Protein AF-B3EJW3-F1 (afdb_monomer)

Foldseek 3Di:
DVCVVVLVVLCVVVVCVPCVQQNPLVVQCVVQVDPDPVSSVVSSCVPGNNPVSVVVSVVVSVCCVPPPVVVVVVPDDPVNVVVVVCCVVPVVVVVVVVVVCCVVVVPVCVVVVFDKAADPPVCCVPPVFGIWGDDPPDIDGDHDDDPD

Secondary structure (DSSP, 8-state):
-TTHHHHHHHHHHTTTTSHHHH--HHHHHHHH--SSHHHHHHHHHHHT--HHHHHHHHHHHHHIIIIIIHHHHHH--HHHHHHHHHIIIIIHHHHHHHHHHIIIIIIIHHHHTS--EEPPHHHHHHH--SEEEEETTEEEEE------

Nearest PDB structures (foldseek):
  3gww-assembly1_A  TM=4.423E-01  e=5.955E+00  Aquifex aeolicus VF5
  3mpn-assembly1_A  TM=4.278E-01  e=5.955E+00  Aquifex aeolicus

Solvent-accessible surface area (backbone atoms only — not comparable to full-atom values): 8558 Å² total; per-residue (Å²): 113,96,61,48,64,59,54,52,50,53,30,59,76,70,43,56,72,35,50,92,67,58,31,61,55,76,59,52,49,63,74,62,63,57,92,45,71,65,54,41,51,54,48,38,37,73,75,62,48,47,62,70,57,55,52,49,52,52,53,50,52,49,50,48,44,70,52,53,48,46,50,55,58,70,68,61,48,73,64,57,52,53,49,49,52,49,42,55,68,48,52,49,46,50,53,49,52,51,50,50,46,45,48,47,66,63,43,47,25,65,75,68,74,46,74,72,42,77,43,55,72,70,43,31,76,74,68,62,22,55,27,32,33,78,55,89,98,44,75,47,74,38,67,86,74,84,88,126

pLDDT: mean 92.55, std 7.12, range [53.47, 98.5]

InterPro domains:
  IPR019068 Restriction endonuclease, type II, MjaI-like [PF09568] (4-148)

Radius of gyration: 24.6 Å; Cα contacts (8 Å, |Δi|>4): 105; chains: 1; bounding box: 56×32×53 Å

Organism: Chlorobium phaeobacteroides (strain BS1) (NCBI:txid331678)

Structure (mmCIF, N/CA/C/O backbone):
data_AF-B3EJW3-F1
#
_entry.id   AF-B3EJW3-F1
#
loop_
_atom_site.group_PDB
_atom_site.id
_atom_site.type_symbol
_atom_site.label_atom_id
_atom_site.label_alt_id
_atom_site.label_comp_id
_atom_site.label_asym_id
_atom_site.label_entity_id
_atom_site.label_seq_id
_atom_site.pdbx_PDB_ins_code
_atom_site.Cartn_x
_atom_site.Cartn_y
_atom_site.Cartn_z
_atom_site.occupancy
_atom_site.B_iso_or_equiv
_atom_site.auth_seq_id
_atom_site.auth_comp_id
_atom_site.auth_asym_id
_atom_site.auth_atom_id
_atom_site.pdbx_PDB_model_num
ATOM 1 N N . MET A 1 1 ? 14.153 -12.159 -2.788 1.00 69.06 1 MET A N 1
ATOM 2 C CA . MET A 1 1 ? 15.565 -11.679 -2.687 1.00 69.06 1 MET A CA 1
ATOM 3 C C . MET A 1 1 ? 15.690 -10.639 -1.571 1.00 69.06 1 MET A C 1
ATOM 5 O O . MET A 1 1 ? 14.734 -9.910 -1.361 1.00 69.06 1 MET A O 1
ATOM 9 N N . ALA A 1 2 ? 16.839 -10.487 -0.892 1.00 87.25 2 ALA A N 1
ATOM 10 C CA . ALA A 1 2 ? 16.977 -9.545 0.242 1.00 87.25 2 ALA A CA 1
ATOM 11 C C . ALA A 1 2 ? 16.671 -8.067 -0.098 1.00 87.25 2 ALA A C 1
ATOM 13 O O . ALA A 1 2 ? 16.251 -7.310 0.767 1.00 87.25 2 ALA A O 1
ATOM 14 N N . LYS A 1 3 ? 16.848 -7.658 -1.361 1.00 93.25 3 LYS A N 1
ATOM 15 C CA . LYS A 1 3 ? 16.625 -6.276 -1.834 1.00 93.25 3 LYS A CA 1
ATOM 16 C C . LYS A 1 3 ? 15.205 -6.013 -2.351 1.00 93.25 3 LYS A C 1
ATOM 18 O O . LYS A 1 3 ? 14.867 -4.886 -2.691 1.00 93.25 3 LYS A O 1
ATOM 23 N N . GLU A 1 4 ? 14.381 -7.050 -2.448 1.00 94.69 4 GLU A N 1
ATOM 24 C CA . GLU A 1 4 ? 13.072 -6.993 -3.103 1.00 94.69 4 GLU A CA 1
ATOM 25 C C . GLU A 1 4 ? 12.091 -6.064 -2.385 1.00 94.69 4 GLU A C 1
ATOM 27 O O . GLU A 1 4 ? 11.361 -5.321 -3.035 1.00 94.69 4 GLU A O 1
ATOM 32 N N . TRP A 1 5 ? 12.131 -6.029 -1.051 1.00 95.31 5 TRP A N 1
ATOM 33 C CA . TRP A 1 5 ? 11.300 -5.117 -0.267 1.00 95.31 5 TRP A CA 1
ATOM 34 C C . TRP A 1 5 ? 11.636 -3.641 -0.544 1.00 95.31 5 TRP A C 1
ATOM 36 O O . TRP A 1 5 ? 10.721 -2.824 -0.616 1.00 95.31 5 TRP A O 1
ATOM 46 N N . ILE A 1 6 ? 12.914 -3.302 -0.783 1.00 95.06 6 ILE A N 1
ATOM 47 C CA . ILE A 1 6 ? 13.350 -1.937 -1.134 1.00 95.06 6 ILE A CA 1
ATOM 48 C C . ILE A 1 6 ? 12.818 -1.566 -2.515 1.00 95.06 6 ILE A C 1
ATOM 50 O O . ILE A 1 6 ? 12.212 -0.509 -2.680 1.00 95.06 6 ILE A O 1
ATOM 54 N N . LEU A 1 7 ? 13.004 -2.453 -3.499 1.00 97.00 7 LEU A N 1
ATOM 55 C CA . LEU A 1 7 ? 12.529 -2.237 -4.867 1.00 97.00 7 LEU A CA 1
ATOM 56 C C . LEU A 1 7 ? 11.007 -2.053 -4.897 1.00 97.00 7 LEU A C 1
ATOM 58 O O . LEU A 1 7 ? 10.516 -1.107 -5.509 1.00 97.00 7 LEU A O 1
ATOM 62 N N . ASN A 1 8 ? 10.265 -2.907 -4.189 1.00 96.38 8 ASN A N 1
ATOM 63 C CA . ASN A 1 8 ? 8.808 -2.828 -4.111 1.00 96.38 8 ASN A CA 1
ATOM 64 C C . ASN A 1 8 ? 8.335 -1.568 -3.376 1.00 96.38 8 ASN A C 1
ATOM 66 O O . ASN A 1 8 ? 7.424 -0.891 -3.853 1.00 96.38 8 ASN A O 1
ATOM 70 N N . SER A 1 9 ? 8.963 -1.220 -2.249 1.00 95.62 9 SER A N 1
ATOM 71 C CA . SER A 1 9 ? 8.644 -0.001 -1.498 1.00 95.62 9 SER A CA 1
ATOM 72 C C . SER A 1 9 ? 8.865 1.250 -2.353 1.00 95.62 9 SER A C 1
ATOM 74 O O . SER A 1 9 ? 7.959 2.071 -2.503 1.00 95.62 9 SER A O 1
ATOM 76 N N . ALA A 1 10 ? 10.020 1.347 -3.017 1.00 96.94 10 ALA A N 1
ATOM 77 C CA . ALA A 1 10 ? 10.346 2.458 -3.901 1.00 96.94 10 ALA A CA 1
ATOM 78 C C . ALA A 1 10 ? 9.404 2.533 -5.115 1.00 96.94 10 ALA A C 1
ATOM 80 O O . ALA A 1 10 ? 8.898 3.611 -5.433 1.00 96.94 10 ALA A O 1
ATOM 81 N N . MET A 1 11 ? 9.105 1.401 -5.767 1.00 95.94 11 MET A N 1
ATOM 82 C CA . MET A 1 11 ? 8.152 1.366 -6.881 1.00 95.94 11 MET A CA 1
ATOM 83 C C . MET A 1 11 ? 6.774 1.883 -6.475 1.00 95.94 11 MET A C 1
ATOM 85 O O . MET A 1 11 ? 6.213 2.697 -7.205 1.00 95.94 11 MET A O 1
ATOM 89 N N . ASN A 1 12 ? 6.254 1.448 -5.324 1.00 96.44 12 ASN A N 1
ATOM 90 C CA . ASN A 1 12 ? 4.953 1.888 -4.824 1.00 96.44 12 ASN A CA 1
ATOM 91 C C . ASN A 1 12 ? 4.966 3.369 -4.434 1.00 96.44 12 ASN A C 1
ATOM 93 O O . ASN A 1 12 ? 4.097 4.124 -4.867 1.00 96.44 12 ASN A O 1
ATOM 97 N N . ARG A 1 13 ? 5.979 3.806 -3.676 1.00 96.56 13 ARG A N 1
ATOM 98 C CA . ARG A 1 13 ? 6.121 5.195 -3.221 1.00 96.56 13 ARG A CA 1
ATOM 99 C C . ARG A 1 13 ? 6.162 6.183 -4.383 1.00 96.56 13 ARG A C 1
ATOM 101 O O . ARG A 1 13 ? 5.454 7.186 -4.368 1.00 96.56 13 ARG A O 1
ATOM 108 N N . PHE A 1 14 ? 6.965 5.891 -5.403 1.00 97.25 14 PHE A N 1
ATOM 109 C CA . PHE A 1 14 ? 7.077 6.726 -6.604 1.00 97.25 14 PHE A CA 1
ATOM 110 C C . PHE A 1 14 ? 6.080 6.330 -7.700 1.00 97.25 14 PHE A C 1
ATOM 112 O O . PHE A 1 14 ? 6.110 6.883 -8.801 1.00 97.25 14 PHE A O 1
ATOM 119 N N . GLN A 1 15 ? 5.180 5.390 -7.392 1.00 97.38 15 GLN A N 1
ATOM 120 C CA . GLN A 1 15 ? 4.079 4.935 -8.237 1.00 97.38 15 GLN A CA 1
ATOM 121 C C . GLN A 1 15 ? 4.530 4.461 -9.633 1.00 97.38 15 GLN A C 1
ATOM 123 O O . GLN A 1 15 ? 3.789 4.553 -10.617 1.00 97.38 15 GLN A O 1
ATOM 128 N N . LEU A 1 16 ? 5.760 3.957 -9.753 1.00 97.25 16 LEU A N 1
ATOM 129 C CA . LEU A 1 16 ? 6.346 3.514 -11.023 1.00 97.25 16 LEU A CA 1
ATOM 130 C C . LEU A 1 16 ? 5.649 2.261 -11.565 1.00 97.25 16 LEU A C 1
ATOM 132 O O . LEU A 1 16 ? 5.581 2.075 -12.774 1.00 97.25 16 LEU A O 1
ATOM 136 N N . ASN A 1 17 ? 5.060 1.454 -10.683 1.00 96.06 17 ASN A N 1
ATOM 137 C CA . ASN A 1 17 ? 4.273 0.265 -11.012 1.00 96.06 17 ASN A CA 1
ATOM 138 C C . ASN A 1 17 ? 2.788 0.553 -11.310 1.00 96.06 17 ASN A C 1
ATOM 140 O O . ASN A 1 17 ? 2.031 -0.375 -11.586 1.00 96.06 17 ASN A O 1
ATOM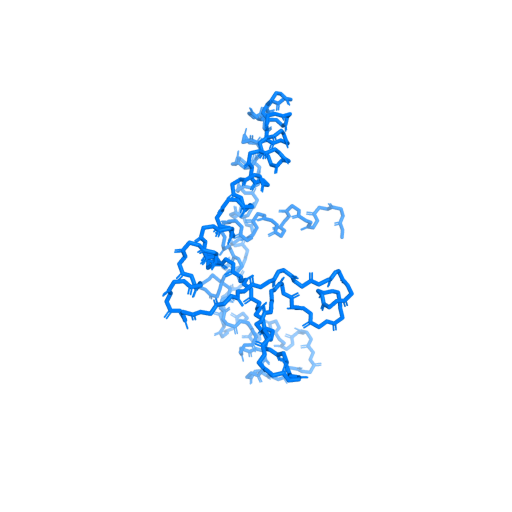 144 N N . PHE A 1 18 ? 2.332 1.808 -11.250 1.00 96.50 18 PHE A N 1
ATOM 145 C CA . PHE A 1 18 ? 0.916 2.122 -11.456 1.00 96.50 18 PHE A CA 1
ATOM 146 C C . PHE A 1 18 ? 0.521 1.959 -12.929 1.00 96.50 18 PHE A C 1
ATOM 148 O O . PHE A 1 18 ? 1.330 2.173 -13.835 1.00 96.50 18 PHE A O 1
ATOM 155 N N . LYS A 1 19 ? -0.767 1.679 -13.182 1.00 96.12 19 LYS A N 1
ATOM 156 C CA . LYS A 1 19 ? -1.340 1.448 -14.526 1.00 96.12 19 LYS A CA 1
ATOM 157 C C . LYS A 1 19 ? -0.958 2.516 -15.561 1.00 96.12 19 LYS A C 1
ATOM 159 O O . LYS A 1 19 ? -0.766 2.187 -16.725 1.00 96.12 19 LYS A O 1
ATOM 164 N N . ARG A 1 20 ? -0.801 3.785 -15.174 1.00 96.00 20 ARG A N 1
ATOM 165 C CA . ARG A 1 20 ? -0.365 4.857 -16.095 1.00 96.00 20 ARG A CA 1
ATOM 166 C C . ARG A 1 20 ? 1.059 4.658 -16.642 1.00 96.00 20 ARG A C 1
ATOM 168 O O . ARG A 1 20 ? 1.335 5.013 -17.788 1.00 96.00 20 ARG A O 1
ATOM 175 N N . ASN A 1 21 ? 1.937 4.047 -15.846 1.00 97.00 21 ASN A N 1
ATOM 176 C CA . ASN A 1 21 ? 3.341 3.820 -16.170 1.00 97.00 21 ASN A CA 1
ATOM 177 C C . ASN A 1 21 ? 3.549 2.471 -16.861 1.00 97.00 21 ASN A C 1
ATOM 179 O O . ASN A 1 21 ? 4.161 2.442 -17.923 1.00 97.00 21 ASN A O 1
ATOM 183 N N . VAL A 1 22 ? 2.988 1.384 -16.322 1.00 97.12 22 VAL A N 1
ATOM 184 C CA . VAL A 1 22 ? 3.198 0.016 -16.845 1.00 97.12 22 VAL A CA 1
ATOM 185 C C . VAL A 1 22 ? 2.031 -0.519 -17.684 1.00 97.12 22 VAL A C 1
ATOM 187 O O . VAL A 1 22 ? 2.070 -1.647 -18.168 1.00 97.12 22 VAL A O 1
ATOM 190 N N . GLY A 1 23 ? 0.975 0.270 -17.879 1.00 96.38 23 GLY A N 1
ATOM 191 C CA . GLY A 1 23 ? -0.240 -0.167 -18.563 1.00 96.38 23 GLY A CA 1
ATOM 192 C C . GLY A 1 23 ? -1.117 -1.105 -17.717 1.00 96.38 23 GLY A C 1
ATOM 193 O O . GLY A 1 23 ? -0.766 -1.478 -16.595 1.00 96.38 23 GLY A O 1
ATOM 194 N N . PRO A 1 24 ? -2.301 -1.490 -18.224 1.00 96.75 24 PRO A N 1
ATOM 195 C CA . PRO A 1 24 ? -3.225 -2.386 -17.530 1.00 96.75 24 PRO A CA 1
ATOM 196 C C . PRO A 1 24 ? -2.797 -3.858 -17.643 1.00 96.75 24 PRO A C 1
ATOM 198 O O . PRO A 1 24 ? -3.500 -4.663 -18.243 1.00 96.75 24 PRO A O 1
ATOM 201 N N . THR A 1 25 ? -1.653 -4.229 -17.064 1.00 95.75 25 THR A N 1
ATOM 202 C CA . THR A 1 25 ? -1.020 -5.560 -17.211 1.00 95.75 25 THR A CA 1
ATOM 203 C C . THR A 1 25 ? -1.986 -6.735 -17.019 1.00 95.75 25 THR A C 1
ATOM 205 O O . THR A 1 25 ? -2.029 -7.620 -17.868 1.00 95.75 25 THR A O 1
ATOM 208 N N . SER A 1 26 ? -2.819 -6.716 -15.970 1.00 96.38 26 SER A N 1
ATOM 209 C CA . SER A 1 26 ? -3.818 -7.768 -15.694 1.00 96.38 26 SER A CA 1
ATOM 210 C C . SER A 1 26 ? -4.917 -7.872 -16.760 1.00 96.38 26 SER A C 1
ATOM 212 O O . SER A 1 26 ? -5.407 -8.957 -17.052 1.00 96.38 26 SER A O 1
ATOM 214 N N . GLU A 1 27 ? -5.335 -6.753 -17.347 1.00 97.44 27 GLU A N 1
ATOM 215 C CA . GLU A 1 27 ? -6.314 -6.741 -18.439 1.00 97.44 27 GLU A CA 1
ATOM 216 C C . GLU A 1 27 ? -5.661 -7.190 -19.751 1.00 97.44 27 GLU A C 1
ATOM 218 O O . GLU A 1 27 ? -6.201 -8.035 -20.461 1.00 97.44 27 GLU A O 1
ATOM 223 N N . SER A 1 28 ? -4.466 -6.670 -20.037 1.00 97.50 28 SER A N 1
ATOM 224 C CA . SER A 1 28 ? -3.699 -6.962 -21.244 1.00 97.50 28 SER A CA 1
ATOM 225 C C . SER A 1 28 ? -3.283 -8.429 -21.340 1.00 97.50 28 SER A C 1
ATOM 227 O O . SER A 1 28 ? -3.391 -9.007 -22.417 1.00 97.50 28 SER A O 1
ATOM 229 N N . ILE A 1 29 ? -2.856 -9.058 -20.239 1.00 98.06 29 ILE A N 1
ATOM 230 C CA . ILE A 1 29 ? -2.472 -10.477 -20.251 1.00 98.06 29 ILE A CA 1
ATOM 231 C C . ILE A 1 29 ? -3.683 -11.391 -20.466 1.00 98.06 29 ILE A C 1
ATOM 233 O O . ILE A 1 29 ? -3.574 -12.383 -21.181 1.00 98.06 29 ILE A O 1
ATOM 237 N N . ARG A 1 30 ? -4.861 -11.019 -19.940 1.00 97.94 30 ARG A N 1
ATOM 238 C CA . ARG A 1 30 ? -6.122 -11.731 -20.208 1.00 97.94 30 ARG A CA 1
ATOM 239 C C . ARG A 1 30 ? -6.560 -11.600 -21.666 1.00 97.94 30 ARG A C 1
ATOM 241 O O . ARG A 1 30 ? -7.015 -12.582 -22.235 1.00 97.94 30 ARG A O 1
ATOM 248 N N . LYS A 1 31 ? -6.389 -10.419 -22.272 1.00 96.62 31 LYS A N 1
ATOM 249 C CA . LYS A 1 31 ? -6.644 -10.191 -23.707 1.00 96.62 31 LYS A CA 1
ATOM 250 C C . LYS A 1 31 ? -5.694 -10.993 -24.601 1.00 96.62 31 LYS A C 1
ATOM 252 O O . LYS A 1 31 ? -6.122 -11.511 -25.623 1.00 96.62 31 LYS A O 1
ATOM 257 N N . CYS A 1 32 ? -4.424 -11.095 -24.211 1.00 95.94 32 CYS A N 1
ATOM 258 C CA . CYS A 1 32 ? -3.413 -11.855 -24.942 1.00 95.94 32 CYS A CA 1
ATOM 259 C C . CYS A 1 32 ? -3.596 -13.377 -24.810 1.00 95.94 32 CYS A C 1
ATOM 261 O O . CYS A 1 32 ? -3.282 -14.095 -25.752 1.00 95.94 32 CYS A O 1
ATOM 263 N N . ALA A 1 33 ? -4.045 -13.862 -23.644 1.00 97.12 33 ALA A N 1
ATOM 264 C CA . ALA A 1 33 ? -4.120 -15.285 -23.292 1.00 97.12 33 ALA A CA 1
ATOM 265 C C . ALA A 1 33 ? -2.869 -16.104 -23.720 1.00 97.12 33 ALA A C 1
ATOM 267 O O . ALA A 1 33 ? -3.005 -17.120 -24.407 1.00 97.12 33 ALA A O 1
ATOM 268 N N . PRO A 1 34 ? -1.645 -15.662 -23.357 1.00 97.31 34 PRO A N 1
ATOM 269 C CA . PRO A 1 34 ? -0.408 -16.260 -23.852 1.00 97.31 34 PRO A CA 1
ATOM 270 C C . PRO A 1 34 ? -0.186 -17.657 -23.261 1.00 97.31 34 PRO A C 1
ATOM 272 O O . PRO A 1 34 ? -0.444 -17.892 -22.080 1.00 97.31 34 PRO A O 1
ATOM 275 N N . LYS A 1 35 ? 0.355 -18.575 -24.063 1.00 97.81 35 LYS A N 1
ATOM 276 C CA . LYS A 1 35 ? 0.755 -19.927 -23.633 1.00 97.81 35 LYS A CA 1
ATOM 277 C C . LYS A 1 35 ? 2.169 -19.960 -23.065 1.00 97.81 35 LYS A C 1
ATOM 279 O O . LYS A 1 35 ? 2.520 -20.886 -22.338 1.00 97.81 35 LYS A O 1
ATOM 284 N N . THR A 1 36 ? 2.985 -18.963 -23.404 1.00 98.19 36 THR A N 1
ATOM 285 C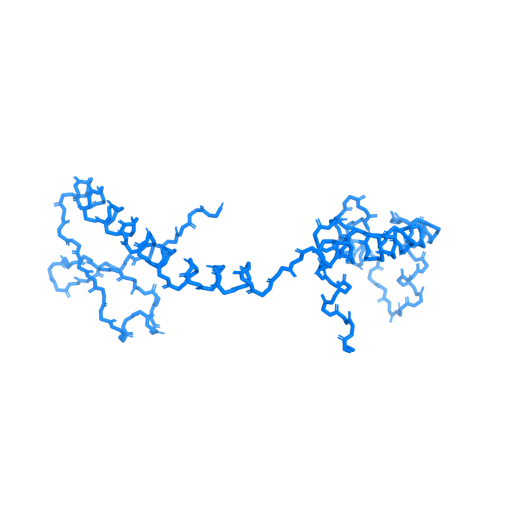 CA . THR A 1 36 ? 4.380 -18.860 -22.970 1.00 98.19 36 THR A CA 1
ATOM 286 C C . THR A 1 36 ? 4.722 -17.452 -22.495 1.00 98.19 36 THR A C 1
ATOM 288 O O . THR A 1 36 ? 4.084 -16.463 -22.863 1.00 98.19 36 THR A O 1
ATOM 291 N N . LEU A 1 37 ? 5.778 -17.343 -21.686 1.00 97.56 37 LEU A N 1
ATOM 292 C CA . LEU A 1 37 ? 6.291 -16.048 -21.241 1.00 97.56 37 LEU A CA 1
ATOM 293 C C . LEU A 1 37 ? 6.782 -15.186 -22.415 1.00 97.56 37 LEU A C 1
ATOM 295 O O . LEU A 1 37 ? 6.626 -13.968 -22.385 1.00 97.56 37 LEU A O 1
ATOM 299 N N . ASP A 1 38 ? 7.352 -15.799 -23.452 1.00 98.25 38 ASP A N 1
ATOM 300 C CA . ASP A 1 38 ? 7.859 -15.067 -24.615 1.00 98.25 38 ASP A CA 1
ATOM 301 C C . ASP A 1 38 ? 6.729 -14.503 -25.483 1.00 98.25 38 ASP A C 1
ATOM 303 O O . ASP A 1 38 ? 6.854 -13.387 -25.991 1.00 98.25 38 ASP A O 1
ATOM 307 N N . GLU A 1 39 ? 5.606 -15.218 -25.609 1.00 98.06 39 GLU A N 1
ATOM 308 C CA . GLU A 1 39 ? 4.384 -14.678 -26.221 1.00 98.06 39 GLU A CA 1
ATOM 309 C C . GLU A 1 39 ? 3.883 -13.452 -25.457 1.00 98.06 39 GLU A C 1
ATOM 311 O O . GLU A 1 39 ? 3.613 -12.414 -26.064 1.00 98.06 39 GLU A O 1
ATOM 316 N N . TRP A 1 40 ? 3.837 -13.535 -24.122 1.00 98.19 40 TRP A N 1
ATOM 317 C CA . TRP A 1 40 ? 3.468 -12.393 -23.291 1.00 98.19 40 TRP A CA 1
ATOM 318 C C . TRP A 1 40 ? 4.428 -11.216 -23.475 1.00 98.19 40 TRP A C 1
ATOM 320 O O . TRP A 1 40 ? 3.978 -10.090 -23.679 1.00 98.19 40 TRP A O 1
ATOM 330 N N . ARG A 1 41 ? 5.745 -11.460 -23.441 1.00 98.12 41 ARG A N 1
ATOM 331 C CA . ARG A 1 41 ? 6.771 -10.418 -23.588 1.00 98.12 41 ARG A CA 1
ATOM 332 C C . ARG A 1 41 ? 6.628 -9.689 -24.924 1.00 98.12 41 ARG A C 1
ATOM 334 O O . ARG A 1 41 ? 6.576 -8.461 -24.943 1.00 98.12 41 ARG A O 1
ATOM 341 N N . LYS A 1 42 ? 6.500 -10.439 -26.025 1.00 97.88 42 LYS A N 1
ATOM 342 C CA . LYS A 1 42 ? 6.287 -9.880 -27.369 1.00 97.88 42 LYS A CA 1
ATOM 343 C C . LYS A 1 42 ? 4.998 -9.065 -27.438 1.00 97.88 42 LYS A C 1
ATOM 345 O O . LYS A 1 42 ? 5.018 -7.938 -27.925 1.00 97.88 42 LYS A O 1
ATOM 350 N N . TYR A 1 43 ? 3.891 -9.600 -26.918 1.00 98.31 43 TYR A N 1
ATOM 351 C CA . TYR A 1 43 ? 2.615 -8.888 -26.911 1.00 98.31 43 TYR A CA 1
ATOM 352 C C . TYR A 1 43 ? 2.686 -7.599 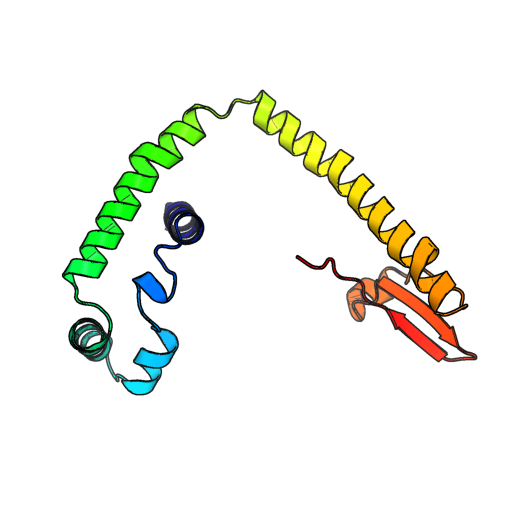-26.090 1.00 98.31 43 TYR A C 1
ATOM 354 O O . TYR A 1 43 ? 2.235 -6.553 -26.555 1.00 98.31 43 TYR A O 1
ATOM 362 N N . TYR A 1 44 ? 3.245 -7.659 -24.881 1.00 98.50 44 TYR A N 1
ATOM 363 C CA . TYR A 1 44 ? 3.332 -6.518 -23.980 1.00 98.50 44 TYR A CA 1
ATOM 364 C C . TYR A 1 44 ? 4.141 -5.377 -24.601 1.00 98.50 44 TYR A C 1
ATOM 366 O O . TYR A 1 44 ? 3.649 -4.247 -24.645 1.00 98.50 44 TYR A O 1
ATOM 374 N N . PHE A 1 45 ? 5.331 -5.680 -25.133 1.00 98.25 45 PHE A N 1
ATOM 375 C CA . PHE A 1 45 ? 6.199 -4.659 -25.719 1.00 98.25 45 PHE A CA 1
ATOM 376 C C . PHE A 1 45 ? 5.678 -4.089 -27.039 1.00 98.25 45 PHE A C 1
ATOM 378 O O . PHE A 1 45 ? 5.924 -2.923 -27.332 1.00 98.25 45 PHE A O 1
ATOM 385 N N . ALA A 1 46 ? 4.888 -4.857 -27.791 1.00 97.56 46 ALA A N 1
ATOM 386 C CA . ALA A 1 46 ? 4.245 -4.367 -29.006 1.00 97.56 46 ALA A CA 1
ATOM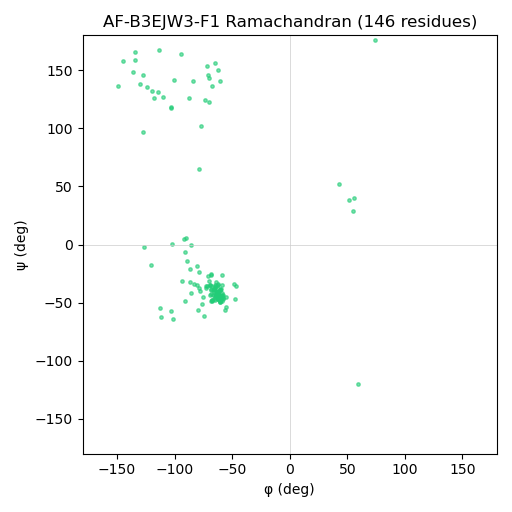 387 C C . ALA A 1 46 ? 2.962 -3.552 -28.742 1.00 97.56 46 ALA A C 1
ATOM 389 O O . ALA A 1 46 ? 2.678 -2.618 -29.485 1.00 97.56 46 ALA A O 1
ATOM 390 N N . ASN A 1 47 ? 2.173 -3.897 -27.713 1.00 97.06 47 ASN A N 1
ATOM 391 C CA . ASN A 1 47 ? 0.791 -3.402 -27.574 1.00 97.06 47 ASN A CA 1
ATOM 392 C C . ASN A 1 47 ? 0.505 -2.602 -26.294 1.00 97.06 47 ASN A C 1
ATOM 394 O O . ASN A 1 47 ? -0.522 -1.930 -26.220 1.00 97.06 47 ASN A O 1
ATOM 398 N N . VAL A 1 48 ? 1.341 -2.699 -25.255 1.00 97.44 48 VAL A N 1
ATOM 399 C CA . VAL A 1 48 ? 1.065 -2.087 -23.942 1.00 97.44 48 VAL A CA 1
ATOM 400 C C . VAL A 1 48 ? 2.027 -0.945 -23.650 1.00 97.44 48 VAL A C 1
ATOM 402 O O . VAL A 1 48 ? 1.595 0.196 -23.476 1.00 97.44 48 VAL A O 1
ATOM 405 N N . LYS A 1 49 ? 3.323 -1.247 -23.570 1.00 97.56 49 LYS A N 1
ATOM 406 C CA . LYS A 1 49 ? 4.402 -0.273 -23.377 1.00 97.56 49 LYS A CA 1
ATOM 407 C C . LYS A 1 49 ? 5.655 -0.798 -24.063 1.00 97.56 49 LYS A C 1
ATOM 409 O O . LYS A 1 49 ? 5.941 -1.967 -23.852 1.00 97.56 49 LYS A O 1
ATOM 414 N N . PRO A 1 50 ? 6.412 0.028 -24.798 1.00 97.56 50 PRO A N 1
ATOM 415 C CA . PRO A 1 50 ? 7.646 -0.415 -25.438 1.00 97.56 50 PRO A CA 1
ATOM 416 C C . PRO A 1 50 ? 8.709 -0.802 -24.400 1.00 97.56 50 PRO A C 1
ATOM 418 O O . PRO A 1 50 ? 8.675 -0.337 -23.254 1.00 97.56 50 PRO A O 1
ATOM 421 N N . GLU A 1 51 ? 9.655 -1.652 -24.795 1.00 97.88 51 GLU A N 1
ATOM 422 C CA . GLU A 1 51 ? 10.710 -2.149 -23.904 1.00 97.88 51 GLU A CA 1
ATOM 423 C C . GLU A 1 51 ? 11.578 -1.006 -23.366 1.00 97.88 51 GLU A C 1
ATOM 425 O O . GLU A 1 51 ? 11.863 -0.948 -22.168 1.00 97.88 51 GLU A O 1
ATOM 430 N N . GLU A 1 52 ? 11.883 -0.020 -24.209 1.00 97.94 52 GLU A N 1
ATOM 431 C CA . GLU A 1 52 ? 12.662 1.167 -23.857 1.00 97.94 52 GLU A CA 1
ATOM 432 C C . GLU A 1 52 ? 12.005 1.966 -22.725 1.00 97.94 52 GLU A C 1
ATOM 434 O O . GLU A 1 52 ? 12.693 2.500 -21.855 1.00 97.94 52 GLU A O 1
ATOM 439 N N . HIS A 1 53 ? 10.668 2.009 -22.688 1.00 97.81 53 HIS A N 1
ATOM 440 C CA . HIS A 1 53 ? 9.929 2.675 -21.615 1.00 97.81 53 HIS A CA 1
ATOM 441 C C . HIS A 1 53 ? 10.074 1.932 -20.283 1.00 97.81 53 HIS A C 1
ATOM 443 O O . HIS A 1 53 ? 10.224 2.567 -19.240 1.00 97.81 53 HIS A O 1
ATOM 449 N N . ILE A 1 54 ? 10.081 0.596 -20.293 1.00 97.81 54 ILE A N 1
ATOM 450 C CA . ILE A 1 54 ? 10.321 -0.199 -19.078 1.00 97.81 54 ILE A CA 1
ATOM 451 C C . ILE A 1 54 ? 11.765 -0.053 -18.595 1.00 97.81 54 ILE A C 1
ATOM 453 O O . ILE A 1 54 ? 11.991 0.103 -17.393 1.00 97.81 54 ILE A O 1
ATOM 457 N N . VAL A 1 55 ? 12.731 -0.017 -19.514 1.00 98.25 55 VAL A N 1
ATOM 458 C CA . VAL A 1 55 ? 14.136 0.271 -19.191 1.00 98.25 55 VAL A CA 1
ATOM 459 C C . VAL A 1 55 ? 14.273 1.654 -18.549 1.00 98.25 55 VAL A C 1
ATOM 461 O O . VAL A 1 55 ? 14.949 1.800 -17.531 1.00 98.25 55 VAL A O 1
ATOM 464 N N . GLU A 1 56 ? 13.597 2.664 -19.093 1.00 98.31 56 GLU A N 1
ATOM 465 C CA . GLU A 1 56 ? 13.599 4.022 -18.548 1.00 98.31 56 GLU A CA 1
ATOM 466 C C . GLU A 1 56 ? 12.957 4.094 -17.153 1.00 98.31 56 GLU A C 1
ATOM 468 O O . GLU A 1 56 ? 13.502 4.733 -16.251 1.00 98.31 56 GLU A O 1
ATOM 473 N N . LEU A 1 57 ? 11.852 3.379 -16.913 1.00 98.12 57 LEU A N 1
ATOM 474 C CA . LEU A 1 57 ? 11.290 3.241 -15.563 1.00 98.12 57 LEU A CA 1
ATOM 475 C C . LEU A 1 57 ? 12.290 2.594 -14.592 1.00 98.12 57 LEU A C 1
ATOM 477 O O . LEU A 1 57 ? 12.388 3.034 -13.446 1.00 98.12 57 LEU A O 1
ATOM 481 N N . GLY A 1 58 ? 13.063 1.604 -15.046 1.00 98.12 58 GLY A N 1
ATOM 482 C CA . GLY A 1 58 ? 14.137 0.988 -14.264 1.00 98.12 58 GLY A CA 1
ATOM 483 C C . GLY A 1 58 ? 15.254 1.972 -13.900 1.00 98.12 58 GLY A C 1
ATOM 484 O O . GLY A 1 58 ? 15.672 2.027 -12.743 1.00 98.12 58 GLY A O 1
ATOM 485 N N . LYS A 1 59 ? 15.693 2.811 -14.847 1.00 98.44 59 LYS A N 1
ATOM 486 C CA . LYS A 1 59 ? 16.681 3.878 -14.593 1.00 98.44 59 LYS A CA 1
ATOM 487 C C . LYS A 1 59 ? 16.163 4.909 -13.593 1.00 98.44 59 LYS A C 1
ATOM 489 O O . LYS A 1 59 ? 16.881 5.300 -12.677 1.00 98.44 59 LYS A O 1
ATOM 494 N N . ARG A 1 60 ? 14.894 5.307 -13.717 1.00 98.19 60 ARG A N 1
ATOM 495 C CA . ARG A 1 60 ? 14.247 6.211 -12.755 1.00 98.19 60 ARG A CA 1
ATOM 496 C C . ARG A 1 60 ? 14.163 5.593 -11.368 1.00 98.19 60 ARG A C 1
ATOM 498 O O . ARG A 1 60 ? 14.439 6.284 -10.394 1.00 98.19 60 ARG A O 1
ATOM 505 N N . LEU A 1 61 ? 13.809 4.311 -11.268 1.00 98.19 61 LEU A N 1
ATOM 506 C CA . LEU A 1 61 ? 13.796 3.589 -9.996 1.00 98.19 61 LEU A CA 1
ATOM 507 C C . LEU A 1 61 ? 15.183 3.599 -9.342 1.00 98.19 61 LEU A C 1
ATOM 509 O O . LEU A 1 61 ? 15.275 3.874 -8.149 1.00 98.19 61 LEU A O 1
ATOM 513 N N . TYR A 1 62 ? 16.242 3.355 -10.121 1.00 98.12 62 TYR A N 1
ATOM 514 C CA . TYR A 1 62 ? 17.621 3.425 -9.640 1.00 98.12 62 TYR A CA 1
ATOM 515 C C . TYR A 1 62 ? 17.935 4.799 -9.036 1.00 98.12 62 TYR A C 1
ATOM 517 O O . TYR A 1 62 ? 18.238 4.867 -7.849 1.00 98.12 62 TYR A O 1
ATOM 525 N N . VAL A 1 63 ? 17.738 5.882 -9.799 1.00 98.12 63 VAL A N 1
ATOM 526 C CA . VAL A 1 63 ? 17.961 7.268 -9.340 1.00 98.12 63 VAL A CA 1
ATOM 527 C C . VAL A 1 63 ? 17.157 7.575 -8.073 1.00 98.12 63 VAL A C 1
ATOM 529 O O . VAL A 1 63 ? 17.683 8.109 -7.101 1.00 98.12 63 VAL A O 1
ATOM 532 N N . LYS A 1 64 ? 15.875 7.190 -8.031 1.00 98.00 64 LYS A N 1
ATOM 533 C CA . LYS A 1 64 ? 15.023 7.407 -6.854 1.00 98.00 64 LYS A CA 1
ATOM 534 C C . LYS A 1 64 ? 15.523 6.684 -5.605 1.00 98.00 64 LYS A C 1
ATOM 536 O O . LYS A 1 64 ? 15.358 7.211 -4.509 1.00 98.00 64 LYS A O 1
ATOM 541 N N . ILE A 1 65 ? 16.116 5.505 -5.749 1.00 97.62 65 ILE A N 1
ATOM 542 C CA . ILE A 1 65 ? 16.680 4.772 -4.615 1.00 97.62 65 ILE A CA 1
ATOM 543 C C . ILE A 1 65 ? 18.016 5.385 -4.187 1.00 97.62 65 ILE A C 1
ATOM 545 O O . ILE A 1 65 ? 18.195 5.665 -3.006 1.00 97.62 65 ILE A O 1
ATOM 549 N N . THR A 1 66 ? 18.942 5.590 -5.125 1.00 97.44 66 THR A N 1
ATOM 550 C CA . THR A 1 66 ? 20.328 5.972 -4.811 1.00 97.44 66 THR A CA 1
ATOM 551 C C . THR A 1 66 ? 20.506 7.444 -4.478 1.00 97.44 66 THR A C 1
ATOM 553 O O . THR A 1 66 ? 21.470 7.797 -3.814 1.00 97.44 66 THR A O 1
ATOM 556 N N . GLU A 1 67 ? 19.614 8.314 -4.943 1.00 96.50 67 GLU A N 1
ATOM 557 C CA . GLU A 1 67 ? 19.698 9.745 -4.647 1.00 96.50 67 GLU A CA 1
ATOM 558 C C . GLU A 1 67 ? 18.685 10.126 -3.572 1.00 96.50 67 GLU A C 1
ATOM 560 O O . GLU A 1 67 ? 19.076 10.596 -2.513 1.00 96.50 67 GLU A O 1
ATOM 565 N N . VAL A 1 68 ? 17.393 9.863 -3.804 1.00 96.12 68 VAL A N 1
ATOM 566 C CA . VAL A 1 68 ? 16.318 10.363 -2.927 1.00 96.12 68 VAL A CA 1
ATOM 567 C C . VAL A 1 68 ? 16.168 9.525 -1.658 1.00 96.12 68 VAL A C 1
ATOM 569 O O . VAL A 1 68 ? 16.246 10.052 -0.557 1.00 96.12 68 VAL A O 1
ATOM 572 N N . ILE A 1 69 ? 15.951 8.211 -1.780 1.00 96.00 69 ILE A N 1
ATOM 573 C CA . ILE A 1 69 ? 15.769 7.363 -0.589 1.00 96.00 69 ILE A CA 1
ATOM 574 C C . ILE A 1 69 ? 17.058 7.322 0.229 1.00 96.00 69 ILE A C 1
ATOM 576 O O . ILE A 1 69 ? 17.003 7.385 1.451 1.00 96.00 69 ILE A O 1
ATOM 580 N N . GLN A 1 70 ? 18.216 7.221 -0.424 1.00 96.19 70 GLN A N 1
ATOM 581 C CA . GLN A 1 70 ? 19.491 7.196 0.280 1.00 96.19 70 GLN A CA 1
ATOM 582 C C . GLN A 1 70 ? 19.748 8.489 1.069 1.00 96.19 70 GLN A C 1
ATOM 584 O O . GLN A 1 70 ? 20.200 8.388 2.208 1.00 96.19 70 GLN A O 1
ATOM 589 N N . SER A 1 71 ? 19.452 9.674 0.512 1.00 96.88 71 SER A N 1
ATOM 590 C CA . SER A 1 71 ? 19.606 10.934 1.251 1.00 96.88 71 SER A CA 1
ATOM 591 C C . SER A 1 71 ? 18.649 11.009 2.438 1.00 96.88 71 SER A C 1
ATOM 593 O O . SER A 1 71 ? 19.077 11.306 3.544 1.00 96.88 71 SER A O 1
ATOM 595 N N . GLU A 1 72 ? 17.379 10.653 2.240 1.00 95.69 72 GLU A N 1
ATOM 596 C CA . GLU A 1 72 ? 16.383 10.651 3.317 1.00 95.69 72 GLU A CA 1
ATOM 597 C C . GLU A 1 72 ? 16.742 9.666 4.433 1.00 95.69 72 GLU A C 1
ATOM 599 O O . GLU A 1 72 ? 16.601 9.987 5.605 1.00 95.69 72 GLU A O 1
ATOM 604 N N . VAL A 1 73 ? 17.241 8.473 4.093 1.00 95.75 73 VAL A N 1
ATOM 605 C CA . VAL A 1 73 ? 17.695 7.492 5.089 1.00 95.75 73 VAL A CA 1
ATOM 606 C C . VAL A 1 73 ? 18.902 8.014 5.865 1.00 95.75 73 VAL A C 1
ATOM 608 O O . VAL A 1 73 ? 18.993 7.769 7.063 1.00 95.75 73 VAL A O 1
ATOM 611 N N . ALA A 1 74 ? 19.814 8.733 5.207 1.00 96.69 74 ALA A N 1
ATOM 612 C CA . ALA A 1 74 ? 20.974 9.326 5.866 1.00 96.69 74 ALA A CA 1
ATOM 613 C C . ALA A 1 74 ? 20.601 10.463 6.836 1.00 96.69 74 ALA A C 1
ATOM 615 O O . ALA A 1 74 ? 21.352 10.724 7.772 1.00 96.69 74 ALA A O 1
ATOM 616 N N . GLU A 1 75 ? 19.459 11.123 6.626 1.00 97.06 75 GLU A N 1
ATOM 617 C CA . GLU A 1 75 ? 18.940 12.176 7.507 1.00 97.06 75 GLU A CA 1
ATOM 618 C C . GLU A 1 75 ? 18.210 11.629 8.744 1.00 97.06 75 GLU A C 1
ATOM 620 O O . GLU A 1 75 ? 18.046 12.358 9.721 1.00 97.06 75 GLU A O 1
ATOM 625 N N . ILE A 1 76 ? 17.789 10.357 8.738 1.00 97.62 76 ILE A N 1
ATOM 626 C CA . ILE A 1 76 ? 17.089 9.744 9.874 1.00 97.62 76 ILE A CA 1
ATOM 627 C C . ILE A 1 76 ? 18.054 9.549 11.043 1.00 97.62 76 ILE A C 1
ATOM 629 O O . ILE A 1 76 ? 19.046 8.824 10.944 1.00 97.62 76 ILE A O 1
ATOM 633 N N . THR A 1 77 ? 17.710 10.133 12.189 1.00 98.25 77 THR A N 1
ATOM 634 C CA . THR A 1 77 ? 18.451 9.939 13.436 1.00 98.25 77 THR A CA 1
ATOM 635 C C . THR A 1 77 ? 17.846 8.830 14.302 1.00 98.25 77 THR A C 1
ATOM 637 O O . THR A 1 77 ? 16.696 8.412 14.134 1.00 98.25 77 THR A O 1
ATOM 640 N N . GLU A 1 78 ? 18.620 8.352 15.279 1.00 98.19 78 GLU A N 1
ATOM 641 C CA . GLU A 1 78 ? 18.122 7.409 16.288 1.00 98.19 78 GLU A CA 1
ATOM 642 C C . GLU A 1 78 ? 16.964 8.009 17.104 1.00 98.19 78 GLU A C 1
ATOM 644 O O . GLU A 1 78 ? 15.970 7.328 17.363 1.00 98.19 78 GLU A O 1
ATOM 649 N N . GLU A 1 79 ? 17.041 9.301 17.441 1.00 98.31 79 GLU A N 1
ATOM 650 C CA . GLU A 1 79 ? 15.980 9.992 18.179 1.00 98.31 79 GLU A CA 1
ATOM 651 C C . GLU A 1 79 ? 14.687 10.083 17.358 1.00 98.31 79 GLU A C 1
ATOM 653 O O . GLU A 1 79 ? 13.610 9.864 17.911 1.00 98.31 79 GLU A O 1
ATOM 658 N N . ASP A 1 80 ? 14.762 10.313 16.041 1.00 98.12 80 ASP A N 1
ATOM 659 C CA . ASP A 1 80 ? 13.576 10.281 15.171 1.00 98.12 80 ASP A CA 1
ATOM 660 C C . ASP A 1 80 ? 12.881 8.918 15.232 1.00 98.12 80 ASP A C 1
ATOM 662 O O . ASP A 1 80 ? 11.654 8.841 15.334 1.00 98.12 80 ASP A O 1
ATOM 666 N N . CYS A 1 81 ? 13.663 7.834 15.235 1.00 98.12 81 CYS A N 1
ATOM 667 C CA . CYS A 1 81 ? 13.144 6.472 15.335 1.00 98.12 81 CYS A CA 1
ATOM 668 C C . CYS A 1 81 ? 12.484 6.221 16.698 1.00 98.12 81 CYS A C 1
ATOM 670 O O . CYS A 1 81 ? 11.360 5.717 16.763 1.00 98.12 81 CYS A O 1
ATOM 672 N N . ILE A 1 82 ? 13.149 6.604 17.793 1.00 97.88 82 ILE A N 1
ATOM 673 C CA . ILE A 1 82 ? 12.623 6.461 19.158 1.00 97.88 82 ILE A CA 1
ATOM 674 C C . ILE A 1 82 ? 11.337 7.273 19.323 1.00 97.88 82 ILE A C 1
ATOM 676 O O . ILE A 1 82 ? 10.338 6.765 19.842 1.00 97.88 82 ILE A O 1
ATOM 680 N N . LYS A 1 83 ? 11.336 8.527 18.865 1.00 98.31 83 LYS A N 1
ATOM 681 C CA . LYS A 1 83 ? 10.175 9.412 18.917 1.00 98.31 83 LYS A CA 1
ATOM 682 C C . LYS A 1 83 ? 9.022 8.847 18.103 1.00 98.31 83 LYS A C 1
ATOM 684 O O . LYS A 1 83 ? 7.913 8.775 18.624 1.00 98.31 83 LYS A O 1
ATOM 689 N N . TYR A 1 84 ? 9.273 8.392 16.877 1.00 97.19 84 TYR A N 1
ATOM 690 C CA . TYR A 1 84 ? 8.241 7.777 16.047 1.00 97.19 84 TYR A CA 1
ATOM 691 C C . TYR A 1 84 ? 7.615 6.559 16.735 1.00 97.19 84 TYR A C 1
ATOM 693 O O . TYR A 1 84 ? 6.392 6.434 16.759 1.00 97.19 84 TYR A O 1
ATOM 701 N N . MET A 1 85 ? 8.427 5.699 17.360 1.00 97.69 85 MET A N 1
ATOM 702 C CA . MET A 1 85 ? 7.926 4.542 18.109 1.00 97.69 85 MET A CA 1
ATOM 703 C C . MET A 1 85 ? 7.084 4.951 19.322 1.00 97.69 85 MET A C 1
ATOM 705 O O . MET A 1 85 ? 6.011 4.387 19.528 1.00 97.69 85 MET A O 1
ATOM 709 N N . LYS A 1 86 ? 7.515 5.956 20.095 1.00 96.38 86 LYS A N 1
ATOM 710 C CA . LYS A 1 86 ? 6.730 6.491 21.221 1.00 96.38 86 LYS A CA 1
ATOM 711 C C . LYS A 1 86 ? 5.390 7.058 20.749 1.00 96.38 86 LYS A C 1
ATOM 713 O O . LYS A 1 86 ? 4.358 6.702 21.306 1.00 96.38 86 LYS A O 1
ATOM 718 N N . GLN A 1 87 ? 5.394 7.864 19.688 1.00 95.75 87 GLN A N 1
ATOM 719 C CA . GLN A 1 87 ? 4.173 8.426 19.103 1.00 95.75 87 GLN A CA 1
ATOM 720 C C . GLN A 1 87 ? 3.241 7.338 18.562 1.00 95.75 87 GLN A C 1
ATOM 722 O O . GLN A 1 87 ? 2.028 7.415 18.725 1.00 95.75 87 GLN A O 1
ATOM 727 N N . LEU A 1 88 ? 3.791 6.309 17.916 1.00 92.25 88 LEU A N 1
ATOM 728 C CA . LEU A 1 88 ? 3.008 5.199 17.384 1.00 92.25 88 LEU A CA 1
ATOM 729 C C . LEU A 1 88 ? 2.334 4.391 18.499 1.00 92.25 88 LEU A C 1
ATOM 731 O O . LEU A 1 88 ? 1.172 4.027 18.357 1.00 92.25 88 LEU A O 1
ATOM 735 N N . VAL A 1 89 ? 3.059 4.105 19.581 1.00 93.12 89 VAL A N 1
ATOM 736 C CA . VAL A 1 89 ? 2.586 3.227 20.661 1.00 93.12 89 VAL A CA 1
ATOM 737 C C . VAL A 1 89 ? 1.710 3.962 21.672 1.00 93.12 89 VAL A C 1
ATOM 739 O O . VAL A 1 89 ? 0.788 3.348 22.199 1.00 93.12 89 VAL A O 1
ATOM 742 N N . ILE A 1 90 ? 1.976 5.241 21.947 1.00 93.00 90 ILE A N 1
ATOM 743 C CA . ILE A 1 90 ? 1.249 6.029 22.953 1.00 93.00 90 ILE A CA 1
ATOM 744 C C . ILE A 1 90 ? 0.224 6.944 22.284 1.00 93.00 90 ILE A C 1
ATOM 746 O O . ILE A 1 90 ? -0.976 6.763 22.464 1.00 93.00 90 ILE A O 1
ATOM 750 N N . ASP A 1 91 ? 0.681 7.902 21.480 1.00 91.12 91 ASP A N 1
ATOM 751 C CA . ASP A 1 91 ? -0.196 8.972 20.993 1.00 91.12 91 ASP A CA 1
ATOM 752 C C . ASP A 1 91 ? -1.248 8.431 20.019 1.00 91.12 91 ASP A C 1
ATOM 754 O O . ASP A 1 91 ? -2.438 8.698 20.161 1.00 91.12 91 ASP A O 1
ATOM 758 N N . ARG A 1 92 ? -0.833 7.627 19.032 1.00 89.00 92 ARG A N 1
ATOM 759 C CA . ARG A 1 92 ? -1.754 7.106 18.010 1.00 89.00 92 ARG A CA 1
ATOM 760 C C . ARG A 1 92 ? -2.739 6.084 18.565 1.00 89.00 92 ARG A C 1
ATOM 762 O O . ARG A 1 92 ? -3.872 6.045 18.095 1.00 89.00 92 ARG A O 1
ATOM 769 N N . THR A 1 93 ? -2.332 5.267 19.535 1.00 85.00 93 THR A N 1
ATOM 770 C CA . THR A 1 93 ? -3.239 4.297 20.167 1.00 85.00 93 THR A CA 1
ATOM 771 C C . THR A 1 93 ? -4.295 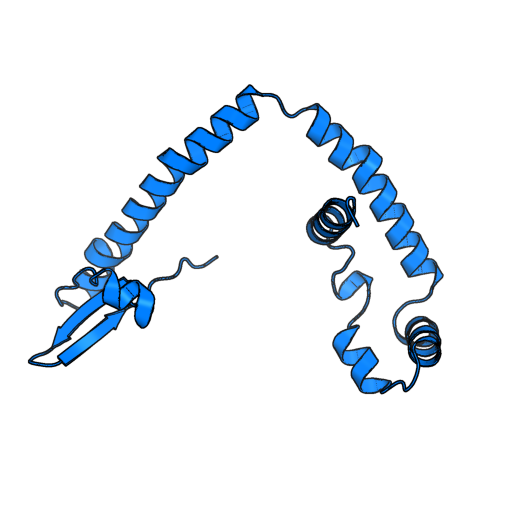5.012 21.002 1.00 85.00 93 THR A C 1
ATOM 773 O O . THR A 1 93 ? -5.474 4.683 20.894 1.00 85.00 93 THR A O 1
ATOM 776 N N . PHE A 1 94 ? -3.899 6.043 21.754 1.00 87.50 94 PHE A N 1
ATOM 777 C CA . PHE A 1 94 ? -4.823 6.862 22.528 1.00 87.50 94 PHE A CA 1
ATOM 778 C C . PHE A 1 94 ? -5.794 7.641 21.632 1.00 87.50 94 PHE A C 1
ATOM 780 O O . PHE A 1 94 ? -7.002 7.556 21.830 1.00 87.50 94 PHE A O 1
ATOM 787 N N . LEU A 1 95 ? -5.295 8.314 20.588 1.00 85.56 95 LEU A N 1
ATOM 788 C CA . LEU A 1 95 ? -6.144 9.028 19.627 1.00 85.56 95 LEU A CA 1
ATOM 789 C C . LEU A 1 95 ? -7.123 8.091 18.906 1.00 85.56 95 LEU A C 1
ATOM 791 O O . LEU A 1 95 ? -8.272 8.466 18.667 1.00 85.56 95 LEU A O 1
ATOM 795 N N . GLY A 1 96 ? -6.682 6.876 18.564 1.00 84.19 96 GLY A N 1
ATOM 796 C CA . GLY A 1 96 ? -7.545 5.843 17.991 1.00 84.19 96 GLY A CA 1
ATOM 797 C C . GLY A 1 96 ? -8.683 5.466 18.939 1.00 84.19 96 GLY A C 1
ATOM 798 O O . GLY A 1 96 ? -9.844 5.512 18.540 1.00 84.19 96 GLY A O 1
ATOM 799 N N . TYR A 1 97 ? -8.355 5.193 20.203 1.00 83.25 97 TYR A N 1
ATOM 800 C CA . TYR A 1 97 ? -9.327 4.885 21.253 1.00 83.25 97 TYR A CA 1
ATOM 801 C C . TYR A 1 97 ? -10.323 6.029 21.499 1.00 83.25 97 TYR A C 1
ATOM 803 O O . TYR A 1 97 ? -11.529 5.796 21.563 1.00 83.25 97 TYR A O 1
ATOM 811 N N . GLU A 1 98 ? -9.853 7.277 21.586 1.00 83.75 98 GLU A N 1
ATOM 812 C CA . GLU A 1 98 ? -10.736 8.438 21.745 1.00 83.75 98 GLU A CA 1
ATOM 813 C C . GLU A 1 98 ? -11.672 8.607 20.549 1.00 83.75 98 GLU A C 1
ATOM 815 O O . GLU A 1 98 ? -12.867 8.836 20.731 1.00 83.75 98 GLU A O 1
ATOM 820 N N . THR A 1 99 ? -11.152 8.467 19.328 1.00 83.06 99 THR A N 1
ATOM 821 C CA . THR A 1 99 ? -11.956 8.584 18.104 1.00 83.06 99 THR A CA 1
ATOM 822 C C . THR A 1 99 ? -13.036 7.508 18.061 1.00 83.06 99 THR A C 1
ATOM 824 O O . THR A 1 99 ? -14.186 7.803 17.734 1.00 83.06 99 THR A O 1
ATOM 827 N N . GLU A 1 100 ? -12.692 6.274 18.425 1.00 79.50 100 GLU A N 1
ATOM 828 C CA . GLU A 1 100 ? -13.630 5.156 18.496 1.00 79.50 100 GLU A CA 1
ATOM 829 C C . GLU A 1 100 ? -14.733 5.421 19.529 1.00 79.50 100 GLU A C 1
ATOM 831 O O . GLU A 1 100 ? -15.914 5.330 19.196 1.00 79.50 100 GLU A O 1
ATOM 836 N N . ILE A 1 101 ? -14.376 5.873 20.737 1.00 80.31 101 ILE A N 1
ATOM 837 C CA . ILE A 1 101 ? -15.348 6.250 21.774 1.00 80.31 101 ILE A CA 1
ATOM 838 C C . ILE A 1 101 ? -16.260 7.388 21.320 1.00 80.31 101 ILE A C 1
ATOM 840 O O . ILE A 1 101 ? -17.478 7.292 21.474 1.00 80.31 101 ILE A O 1
ATOM 844 N N . GLN A 1 102 ? -15.696 8.463 20.768 1.00 83.06 102 GLN A N 1
ATOM 845 C CA . GLN A 1 102 ? -16.469 9.613 20.296 1.00 83.06 102 GLN A CA 1
ATOM 846 C C . GLN A 1 102 ? -17.420 9.218 19.164 1.00 83.06 102 GLN A C 1
ATOM 848 O O . GLN A 1 102 ? -18.571 9.651 19.140 1.00 83.06 102 GLN A O 1
ATOM 853 N N . THR A 1 103 ? -16.973 8.358 18.250 1.00 83.31 103 THR A N 1
ATOM 854 C CA . THR A 1 103 ? -17.807 7.875 17.145 1.00 83.31 103 THR A CA 1
ATOM 855 C C . THR A 1 103 ? -18.944 6.994 17.662 1.00 83.31 103 THR A C 1
ATOM 857 O O . THR A 1 103 ? -20.100 7.206 17.303 1.00 83.31 103 THR A O 1
ATOM 860 N N . VAL A 1 104 ? -18.641 6.029 18.534 1.00 83.12 104 VAL A N 1
ATOM 861 C CA . VAL A 1 104 ? -19.614 5.040 19.018 1.00 83.12 104 VAL A CA 1
ATOM 862 C C . VAL A 1 104 ? -20.588 5.656 20.015 1.00 83.12 104 VAL A C 1
ATOM 864 O O . VAL A 1 104 ? -21.791 5.686 19.773 1.00 83.12 104 VAL A O 1
ATOM 867 N N . TYR A 1 105 ? -20.076 6.157 21.135 1.00 80.06 105 TYR A N 1
ATOM 868 C CA . TYR A 1 105 ? -20.898 6.619 22.252 1.00 80.06 105 TYR A CA 1
ATOM 869 C C . TYR A 1 105 ? -21.320 8.081 22.081 1.00 80.06 10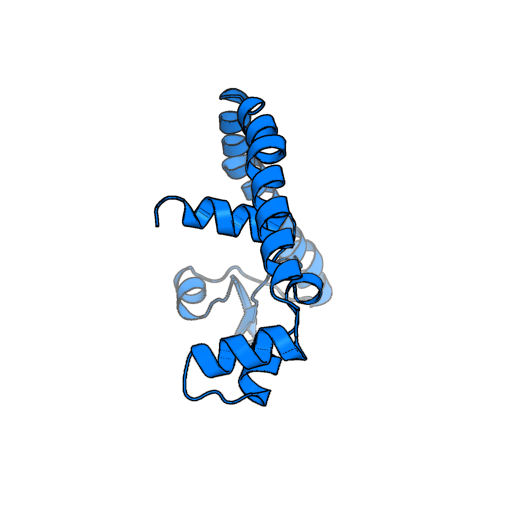5 TYR A C 1
ATOM 871 O O . TYR A 1 105 ? -22.407 8.471 22.492 1.00 80.06 105 TYR A O 1
ATOM 879 N N . GLY A 1 106 ? -20.475 8.907 21.457 1.00 80.12 106 GLY A N 1
ATOM 880 C CA . GLY A 1 106 ? -20.767 10.329 21.260 1.00 80.12 106 GLY A CA 1
ATOM 881 C C . GLY A 1 106 ? -21.734 10.609 20.107 1.00 80.12 106 GLY A C 1
ATOM 882 O O . GLY A 1 106 ? -22.568 11.505 20.217 1.00 80.12 106 GLY A O 1
ATOM 883 N N . GLN A 1 107 ? -21.638 9.857 19.005 1.00 83.75 107 GLN A N 1
ATOM 884 C CA . GLN A 1 107 ? -22.461 10.083 17.811 1.00 83.75 107 GLN A CA 1
ATOM 885 C C . GLN A 1 107 ? -23.456 8.951 17.558 1.00 83.75 107 GLN A C 1
ATOM 887 O O . GLN A 1 107 ? -24.650 9.213 17.429 1.00 83.75 107 GLN A O 1
ATOM 892 N N . LEU A 1 108 ? -22.989 7.703 17.470 1.00 87.88 108 LEU A N 1
ATOM 893 C CA . LEU A 1 108 ? -23.814 6.592 16.994 1.00 87.88 108 LEU A CA 1
ATOM 894 C C . LEU A 1 108 ? -24.926 6.215 17.985 1.00 87.88 108 LEU A C 1
ATOM 896 O O . LEU A 1 108 ? -26.065 6.046 17.554 1.00 87.88 108 LEU A O 1
ATOM 900 N N . GLU A 1 109 ? -24.639 6.154 19.291 1.00 88.62 109 GLU A N 1
ATOM 901 C CA . GLU A 1 109 ? -25.677 5.966 20.321 1.00 88.62 109 GLU A CA 1
ATOM 902 C C . GLU A 1 109 ? -26.731 7.078 20.273 1.00 88.62 109 GLU A C 1
ATOM 904 O O . GLU A 1 109 ? -27.923 6.788 20.320 1.00 88.62 109 GLU A O 1
ATOM 909 N N . GLY A 1 110 ? -26.310 8.340 20.123 1.00 85.81 110 GLY A N 1
ATOM 910 C CA . GLY A 1 110 ? -27.223 9.485 20.062 1.00 85.81 110 GLY A CA 1
ATOM 911 C C . GLY A 1 110 ? -28.082 9.520 18.794 1.00 85.81 110 GLY A C 1
ATOM 912 O O . GLY A 1 110 ? -29.245 9.904 18.849 1.00 85.81 110 GLY A O 1
ATOM 913 N N . LEU A 1 111 ? -27.533 9.102 17.650 1.00 89.25 111 LEU A N 1
ATOM 914 C CA . LEU A 1 111 ? -28.264 9.026 16.380 1.00 89.25 111 LEU A CA 1
ATOM 915 C C . LEU A 1 111 ? -29.269 7.874 16.345 1.00 89.25 111 LEU A C 1
ATOM 917 O O . LEU A 1 111 ? -30.333 8.009 15.743 1.00 89.25 111 LEU A O 1
ATOM 921 N N . LEU A 1 112 ? -28.909 6.732 16.932 1.00 88.38 112 LEU A N 1
ATOM 922 C CA . LEU A 1 112 ? -29.753 5.540 16.945 1.00 88.38 112 LEU A CA 1
ATOM 923 C C . LEU A 1 112 ? -30.703 5.494 18.152 1.00 88.38 112 LEU A C 1
ATOM 925 O O . LEU A 1 112 ? -31.622 4.681 18.141 1.00 88.38 112 LEU A O 1
ATOM 929 N N . ASP A 1 113 ? -30.477 6.339 19.164 1.00 89.19 113 ASP A N 1
ATOM 930 C CA . ASP A 1 113 ? -31.186 6.365 20.452 1.00 89.19 113 ASP A CA 1
ATOM 931 C C . ASP A 1 113 ? -31.235 4.984 21.135 1.00 89.19 113 ASP A C 1
ATOM 933 O O . ASP A 1 113 ? -32.234 4.554 21.713 1.00 89.19 113 ASP A O 1
ATOM 937 N N . VAL A 1 114 ? -30.131 4.237 21.032 1.00 89.44 114 VAL A N 1
ATOM 938 C CA . VAL A 1 114 ? -29.975 2.908 21.636 1.00 89.44 114 VAL A CA 1
ATOM 939 C C . VAL A 1 114 ? -28.614 2.773 22.289 1.00 89.44 114 VAL A C 1
ATOM 941 O O . VAL A 1 114 ? -27.617 3.314 21.818 1.00 89.44 114 VAL A O 1
ATOM 944 N N . LYS A 1 115 ? -28.568 1.975 23.357 1.00 89.50 115 LYS A N 1
ATOM 945 C CA . LYS A 1 115 ? -27.317 1.648 24.036 1.00 89.50 115 LYS A CA 1
ATOM 946 C C . LYS A 1 115 ? -26.493 0.660 23.209 1.00 89.50 115 LYS A C 1
ATOM 948 O O . LYS A 1 115 ? -26.952 -0.449 22.922 1.00 89.50 115 LYS A O 1
ATOM 953 N N . ILE A 1 116 ? -25.261 1.040 22.912 1.00 91.88 116 ILE A N 1
ATOM 954 C CA . ILE A 1 116 ? -24.238 0.237 22.255 1.00 91.88 116 ILE A CA 1
ATOM 955 C C . ILE A 1 116 ? -23.272 -0.284 23.328 1.00 91.88 116 ILE A C 1
ATOM 957 O O . ILE A 1 116 ? -22.982 0.375 24.325 1.00 91.88 116 ILE A O 1
ATOM 961 N N . GLN A 1 117 ? -22.810 -1.522 23.176 1.00 90.19 117 GLN A N 1
ATOM 962 C CA . GLN A 1 117 ? -21.904 -2.179 24.118 1.00 90.19 117 GLN A CA 1
ATOM 963 C C . GLN A 1 117 ? -20.684 -2.729 23.380 1.00 90.19 117 GLN A C 1
ATOM 965 O O . GLN A 1 117 ? -20.830 -3.184 22.246 1.00 90.19 117 GLN A O 1
ATOM 970 N N . PRO A 1 118 ? -19.490 -2.726 23.995 1.00 89.38 118 PRO A N 1
ATOM 971 C CA . PRO A 1 118 ? -18.317 -3.342 23.391 1.00 89.38 118 PRO A CA 1
ATOM 972 C C . PRO A 1 118 ? -18.506 -4.859 23.340 1.00 89.38 118 PRO A C 1
ATOM 974 O O . PRO A 1 118 ? -18.984 -5.471 24.302 1.00 89.38 118 PRO A O 1
ATOM 977 N N . ALA A 1 119 ? -18.150 -5.471 22.215 1.00 89.88 119 ALA A N 1
ATOM 978 C CA . ALA A 1 119 ? -18.241 -6.912 22.064 1.00 89.88 119 ALA A CA 1
ATOM 979 C C . ALA A 1 119 ? -17.168 -7.629 22.905 1.00 89.88 119 ALA A C 1
ATOM 981 O O . ALA A 1 119 ? -16.059 -7.122 23.064 1.00 89.88 119 ALA A O 1
ATOM 982 N N . PRO A 1 120 ? -17.458 -8.823 23.453 1.00 90.31 120 PRO A N 1
ATOM 983 C CA . PRO A 1 120 ? -16.431 -9.638 24.097 1.00 90.31 120 PRO A CA 1
ATOM 984 C C . PRO A 1 120 ? -15.339 -10.055 23.100 1.00 90.31 120 PRO A C 1
ATOM 986 O O . PRO A 1 120 ? -15.660 -10.367 21.955 1.00 90.31 120 PRO A O 1
ATOM 989 N N . ASP A 1 121 ? -14.094 -10.239 23.558 1.00 86.50 121 ASP A N 1
ATOM 990 C CA . ASP A 1 121 ? -12.949 -10.697 22.738 1.00 86.50 121 ASP A CA 1
ATOM 991 C C . ASP A 1 121 ? -13.255 -11.900 21.835 1.00 86.50 121 ASP A C 1
ATOM 993 O O . ASP A 1 121 ? -12.741 -12.036 20.725 1.00 86.50 121 ASP A O 1
ATOM 997 N N . LYS A 1 122 ? -14.089 -12.827 22.319 1.00 89.94 122 LYS A N 1
ATOM 998 C CA . LYS A 1 122 ? -14.479 -14.014 21.553 1.00 89.94 122 LYS A CA 1
ATOM 999 C C . LYS A 1 122 ? -15.284 -13.645 20.304 1.00 89.94 122 LYS A C 1
ATOM 1001 O O . LYS A 1 122 ? -15.176 -14.340 19.300 1.00 89.94 122 LYS A O 1
ATOM 1006 N N . TRP A 1 123 ? -16.119 -12.614 20.379 1.00 88.81 123 TRP A N 1
ATOM 1007 C CA . TRP A 1 123 ? -16.953 -12.167 19.266 1.00 88.81 123 TRP A CA 1
ATOM 1008 C C . TRP A 1 123 ? -16.148 -11.355 18.259 1.00 88.81 123 TRP A C 1
ATOM 1010 O O . TRP A 1 123 ? -16.297 -11.593 17.064 1.00 88.81 123 TRP A O 1
ATOM 1020 N N . ASP A 1 124 ? -15.242 -10.503 18.733 1.00 80.94 124 ASP A N 1
ATOM 1021 C CA . ASP A 1 124 ? -14.279 -9.804 17.881 1.00 80.94 124 ASP A CA 1
ATOM 1022 C C . ASP A 1 124 ? -13.467 -10.807 17.040 1.00 80.94 124 ASP A C 1
ATOM 1024 O O . ASP A 1 124 ? -13.528 -10.810 15.813 1.00 80.94 124 ASP A O 1
ATOM 1028 N N . ARG A 1 125 ? -12.832 -11.795 17.681 1.00 82.56 125 ARG A N 1
ATOM 1029 C CA . ARG A 1 125 ? -11.966 -12.753 16.969 1.00 82.56 125 ARG A CA 1
ATOM 1030 C C . ARG A 1 125 ? -12.694 -13.737 16.055 1.00 82.56 125 ARG A C 1
ATOM 1032 O O . ARG A 1 125 ? -12.103 -14.206 15.086 1.00 82.56 125 ARG A O 1
ATOM 1039 N N . LEU A 1 126 ? -13.923 -14.133 16.393 1.00 88.00 126 LEU A N 1
ATOM 1040 C CA . LEU A 1 126 ? -14.663 -15.147 15.626 1.00 88.00 126 LEU A CA 1
ATOM 1041 C C . LEU A 1 126 ? -15.578 -14.543 14.565 1.00 88.00 126 LEU A C 1
ATOM 1043 O O . LEU A 1 126 ? -15.820 -15.181 13.542 1.00 88.00 126 LEU A O 1
ATOM 1047 N N . TYR A 1 127 ? -16.104 -13.346 14.817 1.00 87.12 127 TYR A N 1
ATOM 1048 C CA . TYR A 1 127 ? -17.160 -12.743 14.009 1.00 87.12 127 TYR A CA 1
ATOM 1049 C C . TYR A 1 127 ? -16.808 -11.336 13.513 1.00 87.12 127 TYR A C 1
ATOM 1051 O O . TYR A 1 127 ? -17.588 -10.772 12.750 1.00 87.12 127 TYR A O 1
ATOM 1059 N N . ASN A 1 128 ? -15.639 -10.795 13.881 1.00 88.00 128 ASN A N 1
ATOM 1060 C CA . ASN A 1 128 ? -15.184 -9.444 13.540 1.00 88.00 128 ASN A CA 1
ATOM 1061 C C . ASN A 1 128 ? -16.175 -8.354 13.980 1.00 88.00 128 ASN A C 1
ATOM 1063 O O . ASN A 1 128 ? -16.448 -7.413 13.234 1.00 88.00 128 ASN A O 1
ATOM 1067 N N . VAL A 1 129 ? -16.753 -8.529 15.169 1.00 89.88 129 VAL A N 1
ATOM 1068 C CA . VAL A 1 129 ? -17.719 -7.606 15.768 1.00 89.88 129 VAL A CA 1
ATOM 1069 C C . VAL A 1 129 ? -17.013 -6.796 16.850 1.00 89.88 129 VAL A C 1
ATOM 1071 O O . VAL A 1 129 ? -16.589 -7.380 17.843 1.00 89.88 129 VAL A O 1
ATOM 1074 N N . ASP A 1 130 ? -16.942 -5.476 16.670 1.00 86.56 130 ASP A N 1
ATOM 1075 C CA . ASP A 1 130 ? -16.289 -4.551 17.608 1.00 86.56 130 ASP A CA 1
ATOM 1076 C C . ASP A 1 130 ? -17.272 -4.132 18.727 1.00 86.56 130 ASP A C 1
ATOM 1078 O O . ASP A 1 130 ? -16.949 -4.124 19.915 1.00 86.56 130 ASP A O 1
ATOM 1082 N N . PHE A 1 131 ? -18.530 -3.863 18.356 1.00 90.44 131 PHE A N 1
ATOM 1083 C CA . PHE A 1 131 ? -19.610 -3.467 19.267 1.00 90.44 131 PHE A CA 1
ATOM 1084 C C . PHE A 1 131 ? -20.899 -4.230 18.975 1.00 90.44 131 PHE A C 1
ATOM 1086 O O . PHE A 1 131 ? -21.059 -4.830 17.917 1.00 90.44 131 PHE A O 1
ATOM 1093 N N . PHE A 1 132 ? -21.868 -4.189 19.883 1.00 92.88 132 PHE A N 1
ATOM 1094 C CA . PHE A 1 132 ? -23.193 -4.736 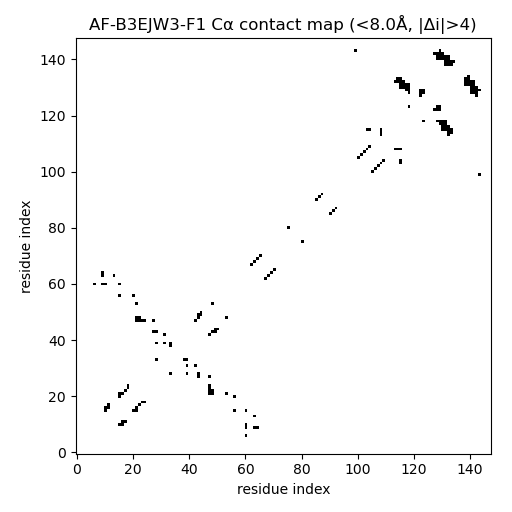19.638 1.00 92.88 132 PHE A CA 1
ATOM 1095 C C . PHE A 1 132 ? -24.310 -3.927 20.298 1.00 92.88 132 PHE A C 1
ATOM 1097 O O . PHE A 1 132 ? -24.111 -3.238 21.296 1.00 92.88 132 PHE A O 1
ATOM 1104 N N . VAL A 1 133 ? -25.518 -4.078 19.762 1.00 93.50 133 VAL A N 1
ATOM 1105 C CA . VAL A 1 133 ? -26.774 -3.608 20.355 1.00 93.50 133 VAL A CA 1
ATOM 1106 C C . VAL A 1 133 ? -27.623 -4.825 20.704 1.00 93.50 133 VAL A C 1
ATOM 1108 O O . VAL A 1 133 ? -27.802 -5.720 19.876 1.00 93.50 133 VAL A O 1
ATOM 1111 N N . LYS A 1 134 ? -28.151 -4.881 21.931 1.00 92.81 134 LYS A N 1
ATOM 1112 C CA . LYS A 1 134 ? -29.073 -5.946 22.352 1.00 92.81 134 LYS A CA 1
ATOM 1113 C C . LYS A 1 134 ? -30.509 -5.563 21.992 1.00 92.81 134 LYS A C 1
ATOM 1115 O O . LYS A 1 134 ? -30.985 -4.513 22.411 1.00 92.81 134 LYS A O 1
ATOM 1120 N N . VAL A 1 135 ? -31.209 -6.439 21.276 1.00 91.06 135 VAL A N 1
ATOM 1121 C CA . VAL A 1 135 ? -32.606 -6.254 20.857 1.00 91.06 135 VAL A CA 1
ATOM 1122 C C . VAL A 1 135 ? -33.410 -7.479 21.294 1.00 91.06 135 VAL A C 1
ATOM 1124 O O . VAL A 1 135 ? -33.386 -8.517 20.635 1.00 91.06 135 VAL A O 1
ATOM 1127 N N . GLY A 1 136 ? -34.090 -7.380 22.441 1.00 89.81 136 GLY A N 1
ATOM 1128 C CA . GLY A 1 136 ? -34.766 -8.525 23.065 1.00 89.81 136 GLY A CA 1
ATOM 1129 C C . GLY A 1 136 ? -33.777 -9.653 23.382 1.00 89.81 136 GLY A C 1
ATOM 1130 O O . GLY A 1 136 ? -32.801 -9.433 24.102 1.00 89.81 136 GLY A O 1
ATOM 1131 N N . ASP A 1 137 ? -34.005 -10.832 22.801 1.00 92.88 137 ASP A N 1
ATOM 1132 C CA . ASP A 1 137 ? -33.126 -12.008 22.915 1.00 92.88 137 ASP A CA 1
ATOM 1133 C C . ASP A 1 137 ? -32.069 -12.100 21.796 1.00 92.88 137 ASP A C 1
ATOM 1135 O O . ASP A 1 137 ? -31.333 -13.080 21.705 1.00 92.88 137 ASP A O 1
ATOM 1139 N N . SER A 1 138 ? -31.991 -11.090 20.923 1.00 93.62 138 SER A N 1
ATOM 1140 C CA . SER A 1 138 ? -31.074 -11.034 19.778 1.00 93.62 138 SER A CA 1
ATOM 1141 C C . SER A 1 138 ? -30.026 -9.924 19.915 1.00 93.62 138 SER A C 1
ATOM 1143 O O . SER A 1 138 ? -30.137 -9.028 20.755 1.00 93.62 138 SER A O 1
ATOM 1145 N N . TYR A 1 139 ? -29.002 -9.978 19.059 1.00 94.19 139 TYR A N 1
ATOM 1146 C CA . TYR A 1 139 ? -27.900 -9.017 19.020 1.00 94.19 139 TYR A CA 1
ATOM 1147 C C . TYR A 1 139 ? -27.669 -8.515 17.594 1.00 94.19 139 TYR A C 1
ATOM 1149 O O . TYR A 1 139 ? -27.662 -9.306 16.652 1.00 94.19 139 TYR A O 1
ATOM 1157 N N . ILE A 1 140 ? -27.436 -7.212 17.447 1.00 93.31 140 ILE A N 1
ATOM 1158 C CA . ILE A 1 140 ? -26.933 -6.597 16.216 1.00 93.31 140 ILE A CA 1
ATOM 1159 C C . ILE A 1 140 ? -25.455 -6.294 16.440 1.00 93.31 140 ILE A C 1
ATOM 1161 O O . ILE A 1 140 ? -25.133 -5.523 17.338 1.00 93.31 140 ILE A O 1
ATOM 1165 N N . GLY A 1 141 ? -24.568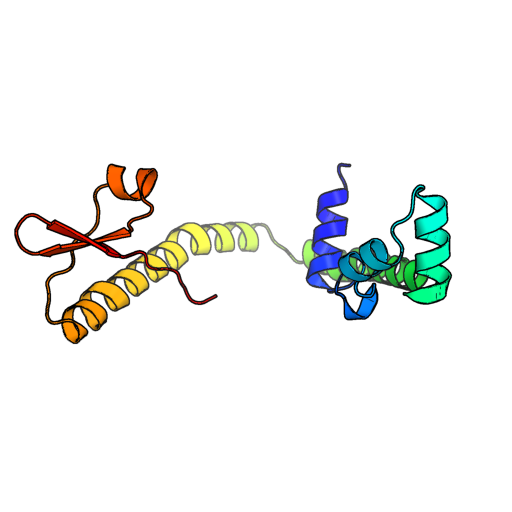 -6.902 15.653 1.00 92.81 141 GLY A N 1
ATOM 1166 C CA . GLY A 1 141 ? -23.135 -6.610 15.683 1.00 92.81 141 GLY A CA 1
ATOM 1167 C C . GLY A 1 141 ? -22.790 -5.395 14.824 1.00 92.81 141 GLY A C 1
ATOM 1168 O O . GLY A 1 141 ? -23.333 -5.224 13.734 1.00 92.81 141 GLY A O 1
ATOM 1169 N N . LEU A 1 142 ? -21.878 -4.567 15.312 1.00 90.06 142 LEU A N 1
ATOM 1170 C CA . LEU A 1 142 ? -21.351 -3.388 14.645 1.00 90.06 142 LEU A CA 1
ATOM 1171 C C . LEU A 1 142 ? -19.843 -3.562 14.483 1.00 90.06 142 LEU A C 1
ATOM 1173 O O . LEU A 1 142 ? -19.142 -3.908 15.434 1.00 90.06 142 LEU A O 1
ATOM 1177 N N . GLN A 1 143 ? -19.358 -3.303 13.275 1.00 89.62 143 GLN A N 1
ATOM 1178 C CA . GLN A 1 143 ? -17.937 -3.237 12.981 1.00 89.62 143 GLN A CA 1
ATOM 1179 C C . GLN A 1 143 ? -17.613 -1.827 12.506 1.00 89.62 143 GLN A C 1
ATOM 1181 O O . GLN A 1 143 ? -18.241 -1.326 11.571 1.00 89.62 143 GLN A O 1
ATOM 1186 N N . ILE A 1 144 ? -16.637 -1.193 13.142 1.00 79.69 144 ILE A N 1
ATOM 1187 C CA . ILE A 1 144 ? -16.223 0.164 12.818 1.00 79.69 144 ILE A CA 1
ATOM 1188 C C . ILE A 1 144 ? -14.851 0.089 12.179 1.00 79.69 144 ILE A C 1
ATOM 1190 O O . ILE A 1 144 ? -13.908 -0.509 12.697 1.00 79.69 144 ILE A O 1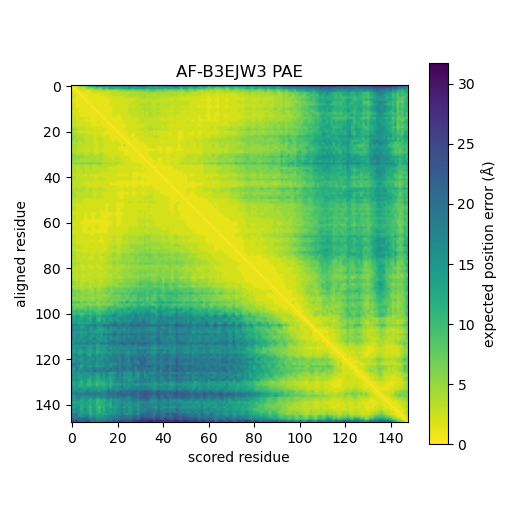
ATOM 1194 N N . LYS A 1 145 ? -14.743 0.694 11.000 1.00 81.44 145 LYS A N 1
ATOM 1195 C CA . LYS A 1 145 ? -13.475 0.835 10.299 1.00 81.44 145 LYS A CA 1
ATOM 1196 C C . LYS A 1 145 ? -13.228 2.309 10.021 1.00 81.44 145 LYS A C 1
ATOM 1198 O O . LYS A 1 145 ? -14.154 2.998 9.591 1.00 81.44 145 LYS A O 1
ATOM 1203 N N . PRO A 1 146 ? -12.003 2.802 10.260 1.00 70.94 146 PRO A N 1
ATOM 1204 C CA . PRO A 1 146 ? -11.655 4.156 9.874 1.00 70.94 146 PRO A CA 1
ATOM 1205 C C . PRO A 1 146 ? -11.803 4.304 8.356 1.00 70.94 146 PRO A C 1
ATOM 1207 O O . PRO A 1 146 ? -11.454 3.398 7.594 1.00 70.94 146 PRO A O 1
ATOM 1210 N N . ILE A 1 147 ? -12.321 5.452 7.924 1.00 66.56 147 ILE A N 1
ATOM 1211 C CA . ILE A 1 147 ? -12.333 5.834 6.513 1.00 66.56 147 ILE A CA 1
ATOM 1212 C C . ILE A 1 147 ? -10.905 6.293 6.207 1.00 66.56 147 ILE A C 1
ATOM 1214 O O . ILE A 1 147 ? -10.486 7.354 6.662 1.00 66.56 147 ILE A O 1
ATOM 1218 N N . SER A 1 148 ? -10.140 5.419 5.553 1.00 53.47 148 SER A N 1
ATOM 1219 C CA . SER A 1 148 ? -8.746 5.647 5.149 1.00 53.47 148 SER A CA 1
ATOM 1220 C C . SER A 1 148 ? -8.573 6.884 4.279 1.00 53.47 148 SER A C 1
ATOM 1222 O O . SER A 1 148 ? -9.387 7.007 3.332 1.00 53.47 148 SER A O 1
#

Sequence (148 aa):
MAKEWILNSAMNRFQLNFKRNVGPTSESIRKCAPKTLDEWRKYYFANVKPEEHIVELGKRLYVKITEVIQSEVAEITEEDCIKYMKQLVIDRTFLGYETEIQTVYGQLEGLLDVKIQPAPDKWDRLYNVDFFVKVGDSYIGLQIKPIS

Mean predicted aligned error: 7.71 Å